Protein AF-A0A439T6A6-F1 (afdb_monomer_lite)

pLDDT: mean 82.85, std 19.11, range [38.66, 96.38]

Radius of gyration: 12.68 Å; chains: 1; bounding box: 32×32×34 Å

Structure (mmCIF, N/CA/C/O backbone):
data_AF-A0A439T6A6-F1
#
_entry.id   AF-A0A439T6A6-F1
#
loop_
_atom_site.group_PDB
_atom_site.id
_atom_site.type_symbol
_atom_site.label_atom_id
_atom_site.label_alt_id
_atom_site.label_comp_id
_atom_site.label_asym_id
_atom_site.label_entity_id
_atom_site.label_seq_id
_atom_site.pdbx_PDB_ins_code
_atom_site.Cartn_x
_atom_site.Cartn_y
_atom_site.Cartn_z
_atom_site.occupancy
_atom_site.B_iso_or_equiv
_atom_site.auth_seq_id
_atom_site.auth_comp_id
_atom_site.auth_asym_id
_atom_site.auth_atom_id
_atom_site.pdbx_PDB_model_num
ATOM 1 N N . MET A 1 1 ? 10.391 23.174 -20.289 1.00 38.66 1 MET A N 1
ATOM 2 C CA . MET A 1 1 ? 9.288 23.097 -19.310 1.00 38.66 1 MET A CA 1
ATOM 3 C C . MET A 1 1 ? 9.535 21.864 -18.457 1.00 38.66 1 MET A C 1
ATOM 5 O O . MET A 1 1 ? 9.276 20.762 -18.915 1.00 38.66 1 MET A O 1
ATOM 9 N N . THR A 1 2 ? 10.163 22.033 -17.295 1.00 40.97 2 THR A N 1
ATOM 10 C CA . THR A 1 2 ? 10.473 20.929 -16.376 1.00 40.97 2 THR A CA 1
ATOM 11 C C . THR A 1 2 ? 9.216 20.650 -15.565 1.00 40.97 2 THR A C 1
ATOM 13 O O . THR A 1 2 ? 8.778 21.521 -14.817 1.00 40.97 2 THR A O 1
ATOM 16 N N . ALA A 1 3 ? 8.591 19.490 -15.769 1.00 41.44 3 ALA A N 1
ATOM 17 C CA . ALA A 1 3 ? 7.476 19.060 -14.933 1.00 41.44 3 ALA A CA 1
ATOM 18 C C . ALA A 1 3 ? 7.944 19.029 -13.465 1.00 41.44 3 ALA A C 1
ATOM 20 O O . ALA A 1 3 ? 9.056 18.553 -13.210 1.00 41.44 3 ALA A O 1
ATOM 21 N N . PRO A 1 4 ? 7.164 19.554 -12.504 1.00 43.66 4 PRO A N 1
ATOM 22 C CA . PRO A 1 4 ? 7.512 19.404 -11.102 1.00 43.66 4 PRO A CA 1
ATOM 23 C C . PRO A 1 4 ? 7.558 17.908 -10.799 1.00 43.66 4 PRO A C 1
ATOM 25 O O . PRO A 1 4 ? 6.634 17.173 -11.149 1.00 43.66 4 PRO A O 1
ATOM 28 N N . LEU A 1 5 ? 8.658 17.463 -10.191 1.00 46.81 5 LEU A N 1
ATOM 29 C CA . LEU A 1 5 ? 8.769 16.134 -9.606 1.00 46.81 5 LEU A CA 1
ATOM 30 C C . LEU A 1 5 ? 7.672 16.044 -8.540 1.00 46.81 5 LEU A C 1
ATOM 32 O O . LEU A 1 5 ? 7.859 16.502 -7.413 1.00 46.81 5 LEU A O 1
ATOM 36 N N . LEU A 1 6 ? 6.500 15.526 -8.919 1.00 51.69 6 LEU A N 1
ATOM 37 C CA . LEU A 1 6 ? 5.529 15.021 -7.960 1.00 51.69 6 LEU A CA 1
ATOM 38 C C . LEU A 1 6 ? 6.314 14.115 -7.002 1.00 51.69 6 LEU A C 1
ATOM 40 O O . LEU A 1 6 ? 7.180 13.374 -7.482 1.00 51.69 6 LEU A O 1
ATOM 44 N N . PRO A 1 7 ? 6.092 14.198 -5.675 1.00 49.94 7 PRO A N 1
ATOM 45 C CA . PRO A 1 7 ? 6.681 13.233 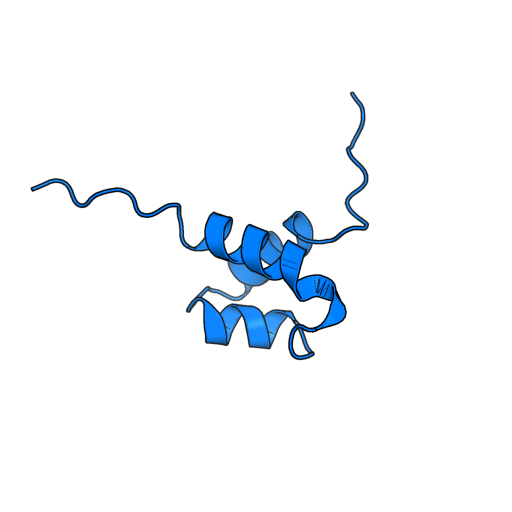-4.755 1.00 49.94 7 PRO A CA 1
ATOM 46 C C . PRO A 1 7 ? 6.381 11.859 -5.341 1.00 49.94 7 PRO A C 1
ATOM 48 O O . PRO A 1 7 ? 5.212 11.544 -5.559 1.00 49.94 7 PRO A O 1
ATOM 51 N N . SER A 1 8 ? 7.440 11.142 -5.723 1.00 58.22 8 SER A N 1
ATOM 52 C CA . SER A 1 8 ? 7.378 9.944 -6.560 1.00 58.22 8 SER A CA 1
ATOM 53 C C . SER A 1 8 ? 6.213 9.065 -6.119 1.00 58.22 8 SER A C 1
ATOM 55 O O . SER A 1 8 ? 6.040 8.876 -4.913 1.00 58.22 8 SER A O 1
ATOM 57 N N . ASP A 1 9 ? 5.409 8.555 -7.059 1.00 79.12 9 ASP A N 1
ATOM 58 C CA . ASP A 1 9 ? 4.175 7.807 -6.757 1.00 79.12 9 ASP A CA 1
ATOM 59 C C . ASP A 1 9 ? 4.392 6.732 -5.671 1.00 79.12 9 ASP A C 1
ATOM 61 O O . ASP A 1 9 ? 3.542 6.520 -4.805 1.00 79.12 9 ASP A O 1
ATOM 65 N N . HIS A 1 10 ? 5.602 6.165 -5.616 1.00 90.50 10 HIS A N 1
ATOM 66 C CA . HIS A 1 10 ? 6.100 5.298 -4.549 1.00 90.50 10 HIS A CA 1
ATOM 67 C C . HIS A 1 10 ? 6.058 5.905 -3.135 1.00 90.50 10 HIS A C 1
ATOM 69 O O . HIS A 1 10 ? 5.517 5.283 -2.223 1.00 90.50 10 HIS A O 1
ATOM 75 N N . ALA A 1 11 ? 6.631 7.090 -2.899 1.00 90.94 11 ALA A N 1
ATOM 76 C CA . ALA A 1 11 ? 6.684 7.706 -1.567 1.00 90.94 11 ALA A CA 1
ATOM 77 C C . ALA A 1 11 ? 5.276 8.028 -1.043 1.00 90.94 11 ALA A C 1
ATOM 79 O O . ALA A 1 11 ? 4.965 7.773 0.124 1.00 90.94 11 ALA A O 1
ATOM 80 N N . SER A 1 12 ? 4.408 8.509 -1.935 1.00 91.38 12 SER A N 1
ATOM 81 C CA . SER A 1 12 ? 2.991 8.748 -1.655 1.00 91.38 12 SER A CA 1
ATOM 82 C C . SER A 1 12 ? 2.257 7.441 -1.330 1.00 91.38 12 SER A C 1
ATOM 84 O O . SER A 1 12 ? 1.495 7.383 -0.363 1.00 91.38 12 SER A O 1
ATOM 86 N N . ALA A 1 13 ? 2.537 6.360 -2.066 1.00 94.12 13 ALA A N 1
ATOM 87 C CA . ALA A 1 13 ? 1.971 5.040 -1.802 1.00 94.12 13 ALA A CA 1
ATOM 88 C C . ALA A 1 13 ? 2.435 4.444 -0.465 1.00 94.12 13 ALA A C 1
ATOM 90 O O . ALA A 1 13 ? 1.630 3.851 0.257 1.00 94.12 13 ALA A O 1
ATOM 91 N N . VAL A 1 14 ? 3.707 4.630 -0.098 1.00 95.69 14 VAL A N 1
ATOM 92 C CA . VAL A 1 14 ? 4.254 4.206 1.200 1.00 95.69 14 VAL A CA 1
ATOM 93 C C . VAL A 1 14 ? 3.587 4.964 2.343 1.00 95.69 14 VAL A C 1
ATOM 95 O O . VAL A 1 14 ? 3.148 4.333 3.304 1.00 95.69 14 VAL A O 1
ATOM 98 N N . ALA A 1 15 ? 3.484 6.293 2.250 1.00 94.81 15 ALA A N 1
ATOM 99 C CA . ALA A 1 15 ? 2.837 7.115 3.272 1.00 94.81 15 ALA A CA 1
ATOM 100 C C . ALA A 1 15 ? 1.366 6.717 3.455 1.00 94.81 15 ALA A C 1
ATOM 102 O O . ALA A 1 15 ? 0.945 6.399 4.568 1.00 94.81 15 ALA A O 1
ATOM 103 N N . TRP A 1 16 ? 0.626 6.605 2.349 1.00 94.75 16 TRP A N 1
ATOM 104 C CA . TRP A 1 16 ? -0.763 6.160 2.376 1.00 94.75 16 TRP A CA 1
ATOM 105 C C . TRP A 1 16 ? -0.908 4.781 3.027 1.00 94.75 16 TRP A C 1
ATOM 107 O O . TRP A 1 16 ? -1.768 4.589 3.887 1.00 94.75 16 TRP A O 1
ATOM 117 N N . LEU A 1 17 ? -0.066 3.812 2.656 1.00 95.44 17 LEU A N 1
ATOM 118 C CA . LEU A 1 17 ? -0.167 2.458 3.195 1.00 95.44 17 LEU A CA 1
ATOM 119 C C . LEU A 1 17 ? 0.207 2.390 4.683 1.00 95.44 17 LEU A C 1
ATOM 121 O O . LEU A 1 17 ? -0.360 1.570 5.400 1.00 95.44 17 LEU A O 1
ATOM 125 N N . ARG A 1 18 ? 1.114 3.249 5.165 1.00 95.12 18 ARG A N 1
ATOM 126 C CA . ARG A 1 18 ? 1.424 3.374 6.601 1.00 95.12 18 ARG A CA 1
ATOM 127 C C . ARG A 1 18 ? 0.221 3.878 7.390 1.00 95.12 18 ARG A C 1
ATOM 129 O O . ARG A 1 18 ? -0.126 3.284 8.406 1.00 95.12 18 ARG A O 1
ATOM 136 N N . GLU A 1 19 ? -0.433 4.928 6.904 1.00 95.69 19 GLU A N 1
ATOM 137 C CA . GLU A 1 19 ? -1.616 5.516 7.547 1.00 95.69 19 GLU A CA 1
ATOM 138 C C . GLU A 1 19 ? -2.828 4.578 7.515 1.00 95.69 19 GLU A C 1
ATOM 140 O O . GLU A 1 19 ? -3.637 4.563 8.438 1.00 95.69 19 GLU A O 1
ATOM 145 N N . ASN A 1 20 ? -2.940 3.767 6.462 1.00 95.19 20 ASN A N 1
ATOM 146 C CA . ASN A 1 20 ? -4.097 2.912 6.205 1.00 95.19 20 ASN A CA 1
ATOM 147 C C . ASN A 1 20 ? -3.794 1.422 6.426 1.00 95.19 20 ASN A C 1
ATOM 149 O O . ASN A 1 20 ? -4.529 0.566 5.945 1.00 95.19 20 ASN A O 1
ATOM 153 N N . TRP A 1 21 ? -2.722 1.069 7.142 1.00 93.31 21 TRP A N 1
ATOM 154 C CA . TRP A 1 21 ? -2.241 -0.319 7.237 1.00 93.31 21 TRP A CA 1
ATOM 155 C C . TRP A 1 21 ? -3.315 -1.328 7.689 1.00 93.31 21 TRP A C 1
ATOM 157 O O . TRP A 1 21 ? -3.392 -2.461 7.194 1.00 93.31 21 TRP A O 1
ATOM 167 N N . THR A 1 22 ? -4.147 -0.919 8.646 1.00 93.31 22 THR A N 1
ATOM 168 C CA . THR A 1 22 ? -5.212 -1.737 9.244 1.00 93.31 22 THR A CA 1
ATOM 169 C C . THR A 1 22 ? -6.531 -1.672 8.476 1.00 93.31 22 THR A C 1
ATOM 171 O O . THR A 1 22 ? -7.351 -2.573 8.629 1.00 93.31 22 THR A O 1
ATOM 174 N N . THR A 1 23 ? -6.733 -0.649 7.642 1.00 95.38 23 THR A N 1
ATOM 175 C CA . THR A 1 23 ? -7.996 -0.367 6.938 1.00 95.38 23 THR A CA 1
ATOM 176 C C . THR A 1 23 ? -7.920 -0.592 5.427 1.00 95.38 23 THR A C 1
ATOM 178 O O . THR A 1 23 ? -8.953 -0.643 4.763 1.00 95.38 23 THR A O 1
ATOM 181 N N . ALA A 1 24 ? -6.720 -0.745 4.866 1.00 94.38 24 ALA A N 1
ATOM 182 C CA . ALA A 1 24 ? -6.512 -0.990 3.447 1.00 94.38 24 ALA A CA 1
ATOM 183 C C . ALA A 1 24 ? -7.129 -2.326 3.000 1.00 94.38 24 ALA A C 1
ATOM 185 O O . ALA A 1 24 ? -7.015 -3.349 3.685 1.00 94.38 24 ALA A O 1
ATOM 186 N N . GLU A 1 25 ? -7.729 -2.317 1.803 1.00 94.56 25 GLU A N 1
ATOM 187 C CA . GLU A 1 25 ? -8.303 -3.506 1.166 1.00 94.56 25 GLU A CA 1
ATOM 188 C C . GLU A 1 25 ? -7.265 -4.635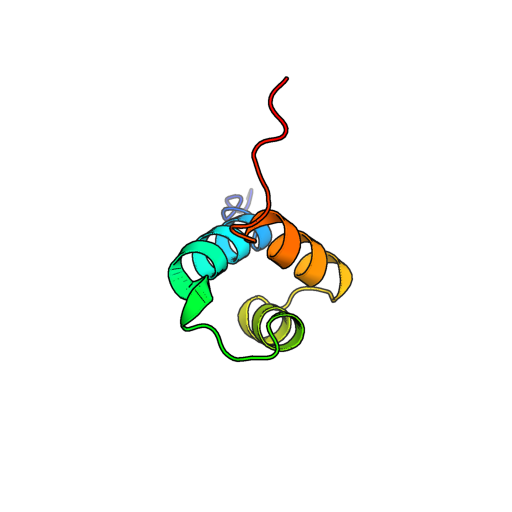 1.082 1.00 94.56 25 GLU A C 1
ATOM 190 O O . GLU A 1 25 ? -6.108 -4.436 0.695 1.00 94.56 25 GLU A O 1
ATOM 195 N N . ARG A 1 26 ? -7.690 -5.849 1.441 1.00 94.19 26 ARG A N 1
ATOM 196 C CA . ARG A 1 26 ? -6.878 -7.060 1.319 1.00 94.19 26 ARG A CA 1
ATOM 197 C C . ARG A 1 26 ? -7.291 -7.838 0.065 1.00 94.19 26 ARG A C 1
ATOM 199 O O . ARG A 1 26 ? -8.483 -7.934 -0.208 1.00 94.19 26 ARG A O 1
ATOM 206 N N . PRO A 1 27 ? -6.340 -8.462 -0.653 1.00 95.06 27 PRO A N 1
ATOM 207 C CA . PRO A 1 27 ? -4.891 -8.478 -0.406 1.00 95.06 27 PRO A CA 1
ATOM 208 C C . PRO A 1 27 ? -4.181 -7.162 -0.789 1.00 95.06 27 PRO A C 1
ATOM 210 O O . PRO A 1 27 ? -4.508 -6.537 -1.795 1.00 95.06 27 PRO A O 1
ATOM 213 N N . LEU A 1 28 ? -3.154 -6.780 -0.012 1.00 95.00 28 LEU A N 1
ATOM 214 C CA . LEU A 1 28 ? -2.493 -5.467 -0.125 1.00 95.00 28 LEU A CA 1
ATOM 215 C C . LEU A 1 28 ? -1.834 -5.230 -1.490 1.00 95.00 28 LEU A C 1
ATOM 217 O O . LEU A 1 28 ? -1.979 -4.155 -2.054 1.00 95.00 28 LEU A O 1
ATOM 221 N N . ILE A 1 29 ? -1.137 -6.224 -2.052 1.00 94.94 29 ILE A N 1
ATOM 222 C CA . ILE A 1 29 ? -0.413 -6.046 -3.322 1.00 94.94 29 ILE A CA 1
ATOM 223 C C . ILE A 1 29 ? -1.369 -5.669 -4.472 1.00 94.94 29 ILE A C 1
ATOM 225 O O . ILE A 1 29 ? -1.137 -4.641 -5.108 1.00 94.94 29 ILE A O 1
ATOM 229 N N . PRO A 1 30 ? -2.469 -6.405 -4.739 1.00 95.75 30 PRO A N 1
ATOM 230 C CA . PRO A 1 30 ? -3.459 -5.971 -5.725 1.00 95.75 30 PRO A CA 1
ATOM 231 C C . PRO A 1 30 ? -4.113 -4.618 -5.433 1.00 95.75 30 PRO A C 1
ATOM 233 O O . PRO A 1 30 ? -4.449 -3.916 -6.383 1.00 95.75 30 PRO A O 1
ATOM 236 N N . ALA A 1 31 ? -4.316 -4.254 -4.163 1.00 94.50 31 ALA A N 1
ATOM 237 C CA . ALA A 1 31 ? -4.893 -2.961 -3.794 1.00 94.50 31 ALA A CA 1
ATOM 238 C C . ALA A 1 31 ? -3.937 -1.794 -4.105 1.00 94.50 31 ALA A C 1
ATOM 240 O O . ALA A 1 31 ? -4.344 -0.818 -4.729 1.00 94.50 31 ALA A O 1
ATOM 241 N N . ILE A 1 32 ? -2.653 -1.927 -3.752 1.00 94.50 32 ILE A N 1
ATOM 242 C CA . ILE A 1 32 ? -1.605 -0.933 -4.039 1.00 94.50 32 ILE A CA 1
ATOM 243 C C . ILE A 1 32 ? -1.475 -0.726 -5.551 1.00 94.50 32 ILE A C 1
ATOM 245 O O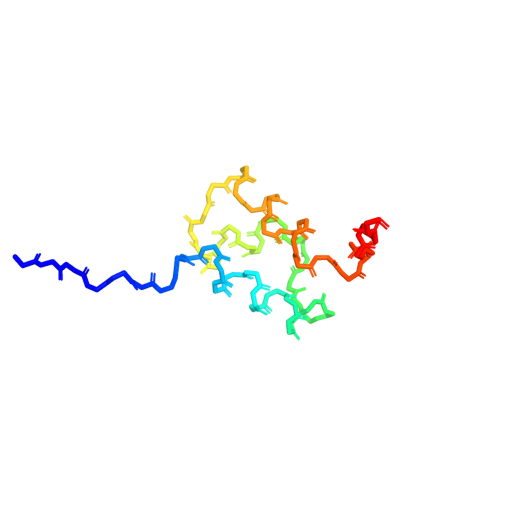 . ILE A 1 32 ? -1.516 0.406 -6.022 1.00 94.50 32 ILE A O 1
ATOM 249 N N . ARG A 1 33 ? -1.397 -1.820 -6.320 1.00 94.31 33 ARG A N 1
ATOM 250 C CA . ARG A 1 33 ? -1.293 -1.763 -7.787 1.00 94.31 33 ARG A CA 1
ATOM 251 C C . ARG A 1 33 ? -2.465 -1.020 -8.420 1.00 94.31 33 ARG A C 1
ATOM 253 O O . ARG A 1 33 ? -2.249 -0.167 -9.262 1.00 94.31 33 ARG A O 1
ATOM 260 N N . ARG A 1 34 ? -3.697 -1.320 -7.993 1.00 93.56 34 ARG A N 1
ATOM 261 C CA . ARG A 1 34 ? -4.905 -0.654 -8.507 1.00 93.56 34 ARG A CA 1
ATOM 262 C C . ARG A 1 34 ? -4.966 0.830 -8.141 1.00 93.56 34 ARG A C 1
ATOM 264 O O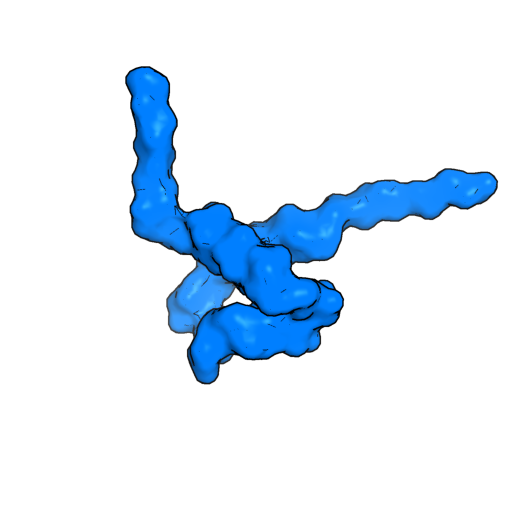 . ARG A 1 34 ? -5.492 1.614 -8.917 1.00 93.56 34 ARG A O 1
ATOM 271 N N . ARG A 1 35 ? -4.470 1.209 -6.960 1.00 93.75 35 ARG A N 1
ATOM 272 C CA . ARG A 1 35 ? -4.585 2.579 -6.441 1.00 93.75 35 ARG A CA 1
ATOM 273 C C . ARG A 1 35 ? -3.530 3.534 -6.994 1.00 93.75 35 ARG A C 1
ATOM 275 O O . ARG A 1 35 ? -3.835 4.706 -7.173 1.00 93.75 35 ARG A O 1
ATOM 282 N N . PHE A 1 36 ? -2.320 3.037 -7.224 1.00 92.62 36 PHE A N 1
ATOM 283 C CA . PHE A 1 36 ? -1.168 3.856 -7.615 1.00 92.62 36 PHE A CA 1
ATOM 284 C C . PHE A 1 36 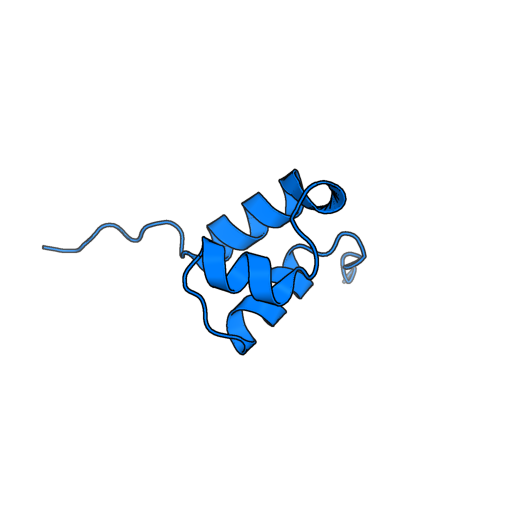? -0.644 3.534 -9.020 1.00 92.62 36 PHE A C 1
ATOM 286 O O . PHE A 1 36 ? 0.380 4.072 -9.409 1.00 92.62 36 PHE A O 1
ATOM 293 N N . ASP A 1 37 ? -1.320 2.646 -9.757 1.00 92.81 37 ASP A N 1
ATOM 294 C CA . ASP A 1 37 ? -0.926 2.183 -11.099 1.00 92.81 37 ASP A CA 1
ATOM 295 C C . ASP A 1 37 ? 0.524 1.660 -11.181 1.00 92.81 37 ASP A C 1
ATOM 297 O O . ASP A 1 37 ? 1.232 1.813 -12.172 1.00 92.81 37 ASP A O 1
ATOM 301 N N . VAL A 1 38 ? 0.979 1.020 -10.100 1.00 92.25 38 VAL A N 1
ATOM 302 C CA . VAL A 1 38 ? 2.360 0.537 -9.969 1.00 92.25 38 VAL A CA 1
ATOM 303 C C . VAL A 1 38 ? 2.537 -0.906 -10.435 1.00 92.25 38 VAL A C 1
ATOM 305 O O . VAL A 1 38 ? 1.639 -1.761 -10.359 1.00 92.25 38 VAL A O 1
ATOM 308 N N . GLY A 1 39 ? 3.765 -1.219 -10.847 1.00 92.25 39 GLY A N 1
ATOM 309 C CA . GLY A 1 39 ? 4.173 -2.578 -11.183 1.00 92.25 39 GLY A CA 1
ATOM 310 C C . GLY A 1 39 ? 4.137 -3.528 -9.972 1.00 92.25 39 GLY A C 1
ATOM 311 O O . GLY A 1 39 ? 4.192 -3.103 -8.818 1.00 92.25 39 GLY A O 1
ATOM 312 N N . PRO A 1 40 ? 4.085 -4.855 -10.192 1.00 92.31 40 PRO A N 1
ATOM 313 C CA . PRO A 1 40 ? 4.058 -5.829 -9.099 1.00 92.31 40 PRO A CA 1
ATOM 314 C C . PRO A 1 40 ? 5.315 -5.790 -8.218 1.00 92.31 40 PRO A C 1
ATOM 316 O O . PRO A 1 40 ? 5.211 -5.987 -7.010 1.00 92.31 40 PRO A O 1
ATOM 319 N N . ILE A 1 41 ? 6.489 -5.521 -8.799 1.00 95.69 41 ILE A N 1
ATOM 320 C CA . ILE A 1 41 ? 7.749 -5.409 -8.048 1.00 95.69 41 ILE A CA 1
ATOM 321 C C . ILE A 1 41 ? 7.745 -4.162 -7.160 1.00 95.69 41 ILE A C 1
ATOM 323 O O . ILE A 1 41 ? 8.076 -4.247 -5.979 1.00 95.69 41 ILE A O 1
ATOM 327 N N . GLU A 1 42 ? 7.307 -3.032 -7.704 1.00 94.75 42 GLU A N 1
ATOM 328 C CA . GLU A 1 42 ? 7.190 -1.767 -6.979 1.00 94.75 42 GLU A CA 1
ATOM 329 C C . GLU A 1 42 ? 6.168 -1.866 -5.838 1.00 94.75 42 GLU A C 1
ATOM 331 O O . GLU A 1 42 ? 6.470 -1.509 -4.703 1.00 94.75 42 GLU A O 1
ATOM 336 N N . ALA A 1 43 ? 5.014 -2.500 -6.067 1.00 95.38 43 ALA A N 1
ATOM 337 C CA . ALA A 1 43 ? 4.034 -2.760 -5.011 1.00 95.38 43 ALA A CA 1
ATOM 338 C C . ALA A 1 43 ? 4.609 -3.583 -3.841 1.00 95.38 43 ALA A C 1
ATOM 340 O O . ALA A 1 43 ? 4.261 -3.350 -2.682 1.00 95.38 43 ALA A O 1
ATOM 341 N N . VAL A 1 44 ? 5.504 -4.540 -4.118 1.00 96.38 44 VAL A N 1
ATOM 342 C CA . VAL A 1 44 ? 6.205 -5.304 -3.072 1.00 96.38 44 VAL A CA 1
ATOM 343 C C . VAL A 1 44 ? 7.191 -4.424 -2.306 1.00 96.38 44 VAL A C 1
ATOM 345 O O . VAL A 1 44 ? 7.306 -4.577 -1.088 1.00 96.38 44 VAL A O 1
ATOM 348 N N . GLN A 1 45 ? 7.892 -3.510 -2.977 1.00 95.75 45 GLN A N 1
ATOM 349 C CA . GLN A 1 45 ? 8.786 -2.554 -2.317 1.00 95.75 45 GLN A CA 1
ATOM 350 C C . GLN A 1 45 ? 7.997 -1.607 -1.405 1.00 95.75 45 GLN A C 1
ATOM 352 O O . GLN A 1 45 ? 8.302 -1.533 -0.214 1.00 95.75 45 GLN A O 1
ATOM 357 N N . ILE A 1 46 ? 6.906 -1.024 -1.912 1.00 95.50 46 ILE A N 1
ATOM 358 C CA . ILE A 1 46 ? 5.972 -0.189 -1.144 1.00 95.50 46 ILE A CA 1
ATOM 359 C C . ILE A 1 46 ? 5.471 -0.938 0.098 1.00 95.50 46 ILE A C 1
ATOM 361 O O . ILE A 1 46 ? 5.562 -0.429 1.215 1.00 95.50 46 ILE A O 1
ATOM 365 N N . LEU A 1 47 ? 5.005 -2.183 -0.064 1.00 95.38 47 LEU A N 1
ATOM 366 C CA . LEU A 1 47 ? 4.544 -3.013 1.054 1.00 95.38 47 LEU A CA 1
ATOM 367 C C . LEU A 1 47 ? 5.642 -3.229 2.107 1.00 95.38 47 LEU A C 1
ATOM 369 O O . LEU A 1 47 ? 5.376 -3.146 3.306 1.00 95.38 47 LEU A O 1
ATOM 373 N N . ARG A 1 48 ? 6.874 -3.523 1.679 1.00 94.88 48 ARG A N 1
ATOM 374 C CA . ARG A 1 48 ? 8.012 -3.758 2.583 1.00 94.88 48 ARG A CA 1
ATOM 375 C C . ARG A 1 48 ? 8.411 -2.503 3.353 1.00 94.88 48 ARG A C 1
ATOM 377 O O . ARG A 1 48 ? 8.806 -2.615 4.510 1.00 94.88 48 ARG A O 1
ATOM 384 N N . GLU A 1 49 ? 8.343 -1.337 2.725 1.00 94.56 49 GLU A N 1
ATOM 385 C CA . GLU A 1 49 ? 8.697 -0.048 3.329 1.00 94.56 49 GLU A CA 1
ATOM 386 C C . GLU A 1 49 ? 7.610 0.507 4.252 1.00 94.56 49 GLU A C 1
ATOM 388 O O . GLU A 1 49 ? 7.919 1.167 5.249 1.00 94.56 49 GLU A O 1
ATOM 393 N N . ALA A 1 50 ? 6.345 0.230 3.942 1.00 94.19 50 ALA A N 1
ATOM 394 C CA . ALA A 1 50 ? 5.211 0.612 4.773 1.00 94.19 50 ALA A CA 1
ATOM 395 C C . ALA A 1 50 ? 4.961 -0.352 5.943 1.00 94.19 50 ALA A C 1
ATOM 397 O O . ALA A 1 50 ? 4.259 0.010 6.883 1.00 94.19 50 ALA A O 1
ATOM 398 N N . SER A 1 51 ? 5.521 -1.567 5.899 1.00 90.81 51 SER A N 1
ATOM 399 C CA . SER A 1 51 ? 5.282 -2.590 6.918 1.00 90.81 51 SER A CA 1
ATOM 400 C C . SER A 1 51 ? 5.725 -2.133 8.316 1.00 90.81 51 SER A C 1
ATOM 402 O O . SER A 1 51 ? 6.911 -1.851 8.510 1.00 90.81 51 SER A O 1
ATOM 404 N N . PRO A 1 52 ? 4.832 -2.151 9.327 1.00 81.94 52 PRO A N 1
ATOM 405 C CA . PRO A 1 52 ? 5.156 -1.764 10.702 1.00 81.94 52 PRO A CA 1
ATOM 406 C C . PRO A 1 52 ? 6.129 -2.744 11.371 1.00 81.94 52 PRO A C 1
ATOM 408 O O . PRO A 1 52 ? 6.740 -2.427 12.386 1.00 81.94 52 PRO A O 1
ATOM 411 N N . HIS A 1 53 ? 6.309 -3.939 10.797 1.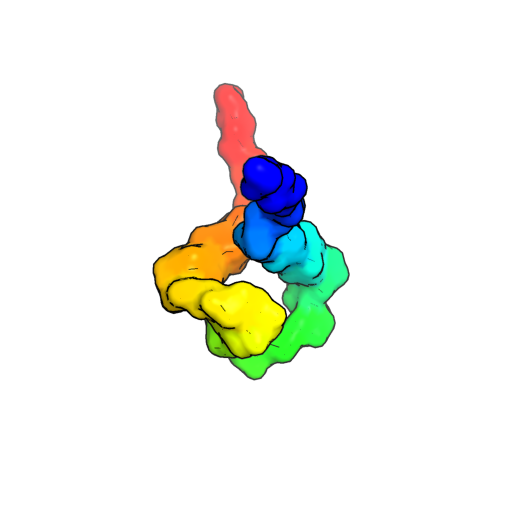00 72.12 53 HIS A N 1
ATOM 412 C CA . HIS A 1 53 ? 7.284 -4.925 11.266 1.00 72.12 53 HIS A CA 1
ATOM 413 C C . HIS A 1 53 ? 8.693 -4.689 10.724 1.00 72.12 53 HIS A C 1
ATOM 415 O O . HIS A 1 53 ? 9.615 -5.423 11.091 1.00 72.12 53 HIS A O 1
ATOM 421 N N . ARG A 1 54 ? 8.896 -3.683 9.864 1.00 63.34 54 ARG A N 1
ATOM 422 C CA . ARG A 1 54 ? 10.235 -3.253 9.471 1.00 63.34 54 ARG A CA 1
ATOM 423 C C . ARG A 1 54 ? 10.859 -2.514 10.657 1.00 63.34 54 ARG A C 1
ATOM 425 O O . ARG A 1 54 ? 10.923 -1.292 10.669 1.00 63.34 54 ARG A O 1
ATOM 432 N N . LYS A 1 55 ? 11.302 -3.272 11.670 1.00 58.00 55 LYS A N 1
ATOM 433 C CA . LYS A 1 55 ? 12.188 -2.768 12.722 1.00 58.00 55 LYS A CA 1
ATOM 434 C C . LYS A 1 55 ? 13.311 -2.006 12.034 1.00 58.00 55 LYS A C 1
ATOM 436 O O . LYS A 1 55 ? 13.941 -2.539 11.114 1.00 58.00 55 LYS A O 1
ATOM 441 N N . GLU A 1 56 ? 13.523 -0.772 12.474 1.00 54.00 56 GLU A N 1
ATOM 442 C CA . GLU A 1 56 ? 14.729 -0.013 12.188 1.00 54.00 56 GLU A CA 1
ATOM 443 C C . GLU A 1 56 ? 15.903 -0.966 12.383 1.00 54.00 56 GLU A C 1
ATOM 445 O O . GLU A 1 56 ? 16.110 -1.526 13.463 1.00 54.00 56 GLU A O 1
ATOM 450 N N . ARG A 1 57 ? 16.612 -1.256 11.291 1.00 52.41 57 ARG A N 1
ATOM 451 C CA . ARG A 1 57 ? 17.892 -1.934 11.384 1.00 52.41 57 ARG A CA 1
ATOM 452 C C . ARG A 1 57 ? 18.802 -0.899 12.043 1.00 52.41 57 ARG A C 1
ATOM 454 O O . ARG A 1 57 ? 19.324 -0.032 11.353 1.00 52.41 57 ARG A O 1
ATOM 461 N N . SER A 1 58 ? 18.831 -0.925 13.375 1.00 42.97 58 SER A N 1
ATOM 462 C CA . SER A 1 58 ? 19.705 -0.098 14.197 1.00 42.97 58 SER A CA 1
ATOM 463 C C . SER A 1 58 ? 21.145 -0.313 13.708 1.00 42.97 58 SER A C 1
ATOM 465 O O . SER A 1 58 ? 21.486 -1.473 13.441 1.00 42.97 58 SER A O 1
ATOM 467 N N . PRO A 1 59 ? 21.928 0.761 13.501 1.00 57.16 59 PRO A N 1
ATOM 468 C CA . PRO A 1 59 ? 23.328 0.661 13.093 1.00 57.16 59 PRO A CA 1
ATOM 469 C C . PRO A 1 59 ? 24.173 -0.098 14.119 1.00 57.16 59 PRO A C 1
ATOM 471 O O . PRO A 1 59 ? 23.803 -0.087 15.319 1.00 57.16 59 PRO A O 1
#

Sequence (59 aa):
MTAPLLPSDHASAVAWLRENWTTAERPLIPAIRRRFDVGPIEAVQILREASPHRKERSP

Foldseek 3Di:
DDDPPDVPLLVVLLVVCLVCVPPQDPPQQVSSCVPSVDDSVSSVVSCQSNDPPPPPPDD

Secondary structure (DSSP, 8-state):
------S-HHHHHHHHHHHTTTTSPSSHHHHHHHHH---HHHHHHHHHHH-TT------